Protein AF-A0A9E3AQM6-F1 (afdb_monomer_lite)

Radius of gyration: 19.95 Å; chains: 1; bounding box: 71×32×30 Å

pLDDT: mean 83.82, std 17.46, range [43.41, 97.0]

Foldseek 3Di:
DQWDDDPQETERAEAADLVCLVVVLVSQVPHPPAGEYECARPQHDDVSNLVSLLVSLHHYDHAHPHCCCRPPSNVVSNCSHPPNPDPPPPPPDPPPPDDPDDDD

Sequence (104 aa):
MTVRIADGIIFLEGACAAEDAELLVAAFEAADGGPVVDLSECRHLHCALVQTLLHFGANVRGRSNNPFIRDFVAPALQLSAPGRVNLQPAFNGSIKMDQVSRKA

Structure (mmCIF, N/CA/C/O backbone):
data_AF-A0A9E3AQM6-F1
#
_entry.id   AF-A0A9E3AQM6-F1
#
loop_
_atom_site.group_PDB
_atom_site.id
_atom_site.type_symbol
_atom_site.label_atom_id
_atom_site.label_alt_id
_atom_site.label_comp_id
_atom_site.label_asym_id
_atom_site.label_entity_id
_atom_site.label_seq_id
_atom_site.pdbx_PDB_ins_code
_atom_site.Cartn_x
_atom_site.Cartn_y
_atom_site.Cartn_z
_atom_site.occupancy
_atom_site.B_iso_or_equiv
_atom_site.auth_seq_id
_atom_site.auth_comp_id
_atom_site.auth_asym_id
_atom_site.auth_atom_id
_atom_site.pdbx_PDB_model_num
ATOM 1 N N . MET A 1 1 ? -11.535 1.213 -11.769 1.00 54.59 1 MET A N 1
ATOM 2 C CA . MET A 1 1 ? -11.610 1.143 -10.300 1.00 54.59 1 MET A CA 1
ATOM 3 C C . MET A 1 1 ? -10.737 0.010 -9.827 1.00 54.59 1 MET A C 1
ATOM 5 O O . MET A 1 1 ? -10.968 -1.127 -10.224 1.00 54.59 1 MET A O 1
ATOM 9 N N . THR A 1 2 ? -9.735 0.343 -9.026 1.00 83.81 2 THR A N 1
ATOM 10 C CA . THR A 1 2 ? -8.754 -0.598 -8.465 1.00 83.81 2 THR A CA 1
ATOM 11 C C . THR A 1 2 ? -8.799 -0.681 -6.942 1.00 83.81 2 THR A C 1
ATOM 13 O O . THR A 1 2 ? -8.100 -1.504 -6.361 1.00 83.81 2 THR A O 1
ATOM 16 N N . VAL A 1 3 ? -9.620 0.156 -6.300 1.00 91.44 3 VAL A N 1
ATOM 17 C CA . VAL A 1 3 ? -9.839 0.178 -4.850 1.00 91.44 3 VAL A CA 1
ATOM 18 C C . VAL A 1 3 ? -11.100 -0.618 -4.533 1.00 91.44 3 VAL A C 1
ATOM 20 O O . VAL A 1 3 ? -12.197 -0.251 -4.960 1.00 91.44 3 VAL A O 1
ATOM 23 N N . ARG A 1 4 ? -10.951 -1.708 -3.782 1.00 94.38 4 ARG A N 1
ATOM 24 C CA . ARG A 1 4 ? -12.054 -2.556 -3.315 1.00 94.38 4 ARG A CA 1
ATOM 25 C C . ARG A 1 4 ? -11.996 -2.666 -1.798 1.00 94.38 4 ARG A C 1
ATOM 27 O O . ARG A 1 4 ? -10.935 -2.933 -1.251 1.00 94.38 4 ARG A O 1
ATOM 34 N N . ILE A 1 5 ? -13.125 -2.500 -1.118 1.00 93.75 5 ILE A N 1
ATOM 35 C CA . ILE A 1 5 ? -13.210 -2.617 0.344 1.00 93.75 5 ILE A CA 1
ATOM 36 C C . ILE A 1 5 ? -13.996 -3.883 0.672 1.00 93.75 5 ILE A C 1
ATOM 38 O O . ILE A 1 5 ? -15.110 -4.057 0.178 1.00 93.75 5 ILE A O 1
ATOM 42 N N . ALA A 1 6 ? -13.420 -4.776 1.472 1.00 93.00 6 ALA A N 1
ATOM 43 C CA . ALA A 1 6 ? -14.113 -5.960 1.973 1.00 93.00 6 ALA A CA 1
ATOM 44 C C . ALA A 1 6 ? -13.554 -6.357 3.339 1.00 93.00 6 ALA A C 1
ATOM 46 O O . ALA A 1 6 ? -12.341 -6.342 3.532 1.00 93.00 6 ALA A O 1
ATOM 47 N N . ASP A 1 7 ? -14.441 -6.696 4.276 1.00 89.88 7 ASP A N 1
ATOM 48 C CA . ASP A 1 7 ? -14.086 -7.186 5.615 1.00 89.88 7 ASP A CA 1
ATOM 49 C C . ASP A 1 7 ? -13.101 -6.273 6.377 1.00 89.88 7 ASP A C 1
ATOM 51 O O . ASP A 1 7 ? -12.201 -6.739 7.071 1.00 89.88 7 ASP A O 1
ATOM 55 N N . GLY A 1 8 ? -13.240 -4.951 6.213 1.00 89.56 8 GLY A N 1
ATOM 56 C CA . GLY A 1 8 ? -12.354 -3.958 6.840 1.00 89.56 8 GLY A CA 1
ATOM 57 C C . GLY A 1 8 ? -10.959 -3.849 6.208 1.00 89.56 8 GLY A C 1
ATOM 58 O O . GLY A 1 8 ? -10.070 -3.216 6.776 1.00 89.56 8 GLY A O 1
ATOM 59 N N . ILE A 1 9 ? -10.754 -4.458 5.038 1.00 94.62 9 ILE A N 1
ATOM 60 C CA . ILE A 1 9 ? -9.501 -4.426 4.281 1.00 94.62 9 ILE A CA 1
ATOM 61 C C . ILE A 1 9 ? -9.710 -3.635 2.994 1.00 94.62 9 ILE A C 1
ATOM 63 O O . ILE A 1 9 ? -10.682 -3.849 2.263 1.00 94.62 9 ILE A O 1
ATOM 67 N N . ILE A 1 10 ? -8.758 -2.756 2.695 1.00 96.69 10 ILE A N 1
ATOM 68 C CA . ILE A 1 10 ? -8.672 -2.064 1.413 1.00 96.69 10 ILE A CA 1
ATOM 69 C C . ILE A 1 10 ? -7.761 -2.881 0.496 1.00 96.69 10 ILE A C 1
ATOM 71 O O . ILE A 1 10 ? -6.583 -3.074 0.778 1.00 96.69 10 ILE A O 1
ATOM 75 N N . PHE A 1 11 ? -8.289 -3.359 -0.619 1.00 97.00 11 PHE A N 1
ATOM 76 C CA . PHE A 1 11 ? -7.538 -4.059 -1.652 1.00 97.00 11 PHE A CA 1
ATOM 77 C C . PHE A 1 11 ? -7.213 -3.086 -2.784 1.00 97.00 11 PHE A C 1
ATOM 79 O O . PHE A 1 11 ? -8.118 -2.446 -3.324 1.00 97.00 11 PHE A O 1
ATOM 86 N N . LEU A 1 12 ? -5.928 -2.987 -3.137 1.00 96.81 12 LEU A N 1
ATOM 87 C CA . LEU A 1 12 ? -5.456 -2.247 -4.307 1.00 96.81 12 LEU A CA 1
ATOM 88 C C . LEU A 1 12 ? -5.082 -3.241 -5.409 1.00 96.81 12 LEU A C 1
ATOM 90 O O . LEU A 1 12 ? -4.060 -3.922 -5.331 1.00 96.81 12 LEU A O 1
ATOM 94 N N . GLU A 1 13 ? -5.920 -3.339 -6.437 1.00 96.00 13 GLU A N 1
ATOM 95 C CA . GLU A 1 13 ? -5.874 -4.412 -7.435 1.00 96.00 13 GLU A CA 1
ATOM 96 C C . GLU A 1 13 ? -5.653 -3.861 -8.848 1.00 96.00 13 GLU A C 1
ATOM 98 O O . GLU A 1 13 ? -6.318 -2.934 -9.298 1.00 96.00 13 GLU A O 1
ATOM 103 N N . GLY A 1 14 ? -4.735 -4.453 -9.609 1.00 94.62 14 GLY A N 1
ATOM 104 C CA . GLY A 1 14 ? -4.444 -4.014 -10.971 1.00 94.62 14 GLY A CA 1
ATOM 105 C C . GLY A 1 14 ? -3.663 -2.698 -11.029 1.00 94.62 14 GLY A C 1
ATOM 106 O O . GLY A 1 14 ? -2.695 -2.513 -10.293 1.00 94.62 14 GLY A O 1
ATOM 107 N N . ALA A 1 15 ? -3.995 -1.826 -11.981 1.00 94.69 15 ALA A N 1
ATOM 108 C CA . ALA A 1 15 ? -3.263 -0.582 -12.215 1.00 94.69 15 ALA A CA 1
ATOM 109 C C . ALA A 1 15 ? -3.996 0.612 -11.593 1.00 94.69 15 ALA A C 1
ATOM 111 O O . ALA A 1 15 ? -4.937 1.122 -12.192 1.00 94.69 15 ALA A O 1
ATOM 112 N N . CYS A 1 16 ? -3.579 1.021 -10.395 1.00 95.25 16 CYS A N 1
ATOM 113 C CA . CYS A 1 16 ? -4.218 2.095 -9.641 1.00 95.25 16 CYS A CA 1
ATOM 114 C C . CYS A 1 16 ? -3.724 3.454 -10.140 1.00 95.25 16 CYS A C 1
ATOM 116 O O . CYS A 1 16 ? -2.529 3.757 -10.025 1.00 95.25 16 CYS A O 1
ATOM 118 N N . ALA A 1 17 ? -4.636 4.238 -10.707 1.00 95.50 17 ALA A N 1
ATOM 119 C CA . ALA A 1 17 ? -4.348 5.511 -11.354 1.00 95.50 17 ALA A CA 1
ATOM 120 C C . ALA A 1 17 ? -4.554 6.685 -10.386 1.00 95.50 17 ALA A C 1
ATOM 122 O O . ALA A 1 17 ? -4.932 6.487 -9.236 1.00 95.50 17 ALA A O 1
ATOM 123 N N . ALA A 1 18 ? -4.261 7.914 -10.811 1.00 95.00 18 ALA A N 1
ATOM 124 C CA . ALA A 1 18 ? -4.330 9.080 -9.926 1.00 95.00 18 ALA A CA 1
ATOM 125 C C . ALA A 1 18 ? -5.750 9.331 -9.388 1.00 95.00 18 ALA A C 1
ATOM 127 O O . ALA A 1 18 ? -5.913 9.776 -8.255 1.00 95.00 18 ALA A O 1
ATOM 128 N N . GLU A 1 19 ? -6.759 9.002 -10.186 1.00 93.44 19 GLU A N 1
ATOM 129 C CA . GLU A 1 19 ? -8.180 9.212 -9.915 1.00 93.44 19 GLU A CA 1
ATOM 130 C C . GLU A 1 19 ? -8.694 8.302 -8.790 1.00 93.44 19 GLU A C 1
ATOM 132 O O . GLU A 1 19 ? -9.649 8.643 -8.098 1.00 93.44 19 GLU A O 1
ATOM 137 N N . ASP A 1 20 ? -8.031 7.166 -8.549 1.00 95.00 20 ASP A N 1
ATOM 138 C CA . ASP A 1 20 ? -8.373 6.253 -7.457 1.00 95.00 20 ASP A CA 1
ATOM 139 C C . ASP A 1 20 ? -7.953 6.809 -6.073 1.00 95.00 20 ASP A C 1
ATOM 141 O O . ASP A 1 20 ? -8.324 6.248 -5.040 1.00 95.00 20 ASP A O 1
ATOM 145 N N . ALA A 1 21 ? -7.190 7.912 -6.018 1.00 94.88 21 ALA A N 1
ATOM 146 C CA . ALA A 1 21 ? -6.716 8.497 -4.762 1.00 94.88 21 ALA A CA 1
ATOM 147 C C . ALA A 1 21 ? -7.858 9.046 -3.893 1.00 94.88 21 ALA A C 1
ATOM 149 O O . ALA A 1 21 ? -7.835 8.859 -2.679 1.00 94.88 21 ALA A O 1
ATOM 150 N N . GLU A 1 22 ? -8.868 9.678 -4.496 1.00 94.31 22 GLU A N 1
ATOM 151 C CA . GLU A 1 22 ? -10.021 10.220 -3.762 1.00 94.31 22 GLU A CA 1
ATOM 152 C C . GLU A 1 22 ? -10.847 9.096 -3.118 1.00 94.31 22 GLU A C 1
ATOM 154 O O . GLU A 1 22 ? -11.187 9.160 -1.938 1.00 94.31 22 GLU A O 1
ATOM 159 N N . LEU A 1 23 ? -11.072 8.008 -3.862 1.00 94.06 23 LEU A N 1
ATOM 160 C CA . LEU A 1 23 ? -11.717 6.795 -3.350 1.00 94.06 23 LEU A CA 1
ATOM 161 C C . LEU A 1 23 ? -10.935 6.177 -2.187 1.00 94.06 23 LEU A C 1
ATOM 163 O O . LEU A 1 23 ? -11.531 5.719 -1.214 1.00 94.06 23 LEU A O 1
ATOM 167 N N . LEU A 1 24 ? -9.603 6.168 -2.278 1.00 95.38 24 LEU A N 1
ATOM 168 C CA . LEU A 1 24 ? -8.743 5.661 -1.217 1.00 95.38 24 LEU A CA 1
ATOM 169 C C . LEU A 1 24 ? -8.826 6.527 0.049 1.00 95.38 24 LEU A C 1
ATOM 171 O O . LEU A 1 24 ? -8.922 5.975 1.140 1.00 95.38 24 LEU A O 1
ATOM 175 N N . VAL A 1 25 ? -8.829 7.858 -0.083 1.00 95.38 25 VAL A N 1
ATOM 176 C CA . VAL A 1 25 ? -9.008 8.785 1.052 1.00 95.38 25 VAL A CA 1
ATOM 177 C C . VAL A 1 25 ? -10.350 8.537 1.735 1.00 95.38 25 VAL A C 1
ATOM 179 O O . VAL A 1 25 ? -10.379 8.302 2.940 1.00 95.38 25 VAL A O 1
ATOM 182 N N . ALA A 1 26 ? -11.440 8.488 0.964 1.00 94.75 26 ALA A N 1
ATOM 183 C CA . ALA A 1 26 ? -12.769 8.221 1.506 1.00 94.75 26 ALA A CA 1
ATOM 184 C C . ALA A 1 26 ? -12.836 6.867 2.239 1.00 94.75 26 ALA A C 1
ATOM 186 O O . ALA A 1 26 ? -13.479 6.753 3.281 1.00 94.75 26 ALA A O 1
ATOM 187 N N . ALA A 1 27 ? -12.136 5.843 1.735 1.00 94.44 27 ALA A N 1
ATOM 188 C CA . ALA A 1 27 ? -12.046 4.539 2.389 1.00 94.44 27 ALA A CA 1
ATOM 189 C C . ALA A 1 27 ? -11.316 4.595 3.742 1.00 94.44 27 ALA A C 1
ATOM 191 O O . ALA A 1 27 ? -11.723 3.910 4.679 1.00 94.44 27 ALA A O 1
ATOM 192 N N . PHE A 1 28 ? -10.252 5.398 3.853 1.00 94.12 28 PHE A N 1
ATOM 193 C CA . PHE A 1 28 ? -9.542 5.613 5.116 1.00 94.12 28 PHE A CA 1
ATOM 194 C C . PHE A 1 28 ? -10.379 6.401 6.123 1.00 94.12 28 PHE A C 1
ATOM 196 O O . PHE A 1 28 ? -10.416 6.026 7.290 1.00 94.12 28 PHE A O 1
ATOM 203 N N . GLU A 1 29 ? -11.063 7.458 5.684 1.00 93.25 29 GLU A N 1
ATOM 204 C CA . GLU A 1 29 ? -11.907 8.289 6.552 1.00 93.25 29 GLU A CA 1
ATOM 205 C C . GLU A 1 29 ? -13.137 7.538 7.074 1.00 93.25 29 GLU A C 1
ATOM 207 O O . GLU A 1 29 ? -13.573 7.772 8.199 1.00 93.25 29 GLU A O 1
ATOM 212 N N . ALA A 1 30 ? -13.686 6.618 6.278 1.00 92.19 30 ALA A N 1
ATOM 213 C CA . ALA A 1 30 ? -14.832 5.803 6.670 1.00 92.19 30 ALA A CA 1
ATOM 214 C C . ALA A 1 30 ? -14.473 4.631 7.603 1.00 92.19 30 ALA A C 1
ATOM 216 O O . ALA A 1 30 ? -15.373 3.994 8.151 1.00 92.19 30 ALA A O 1
ATOM 217 N N . ALA A 1 31 ? -13.189 4.297 7.749 1.00 88.81 31 ALA A N 1
ATOM 218 C CA . ALA A 1 31 ? -12.744 3.142 8.514 1.00 88.81 31 ALA A CA 1
ATOM 219 C C . ALA A 1 31 ? -12.318 3.530 9.937 1.00 88.81 31 ALA A C 1
ATOM 221 O O . ALA A 1 31 ? -11.348 4.261 10.142 1.00 88.81 31 ALA A O 1
ATOM 222 N N . ASP A 1 32 ? -12.979 2.949 10.937 1.00 80.81 32 ASP A N 1
ATOM 223 C CA . ASP A 1 32 ? -12.582 3.104 12.334 1.00 80.81 32 ASP A CA 1
ATOM 224 C C . ASP A 1 32 ? -11.284 2.325 12.617 1.00 80.81 32 ASP A C 1
ATOM 226 O O . ASP A 1 32 ? -11.264 1.094 12.634 1.00 80.81 32 ASP A O 1
ATOM 230 N N . GLY A 1 33 ? -10.185 3.042 12.873 1.00 78.31 33 GLY A N 1
ATOM 231 C CA . GLY A 1 33 ? -8.965 2.452 13.443 1.00 78.31 33 GLY A CA 1
ATOM 232 C C . GLY A 1 33 ? -7.842 2.084 12.46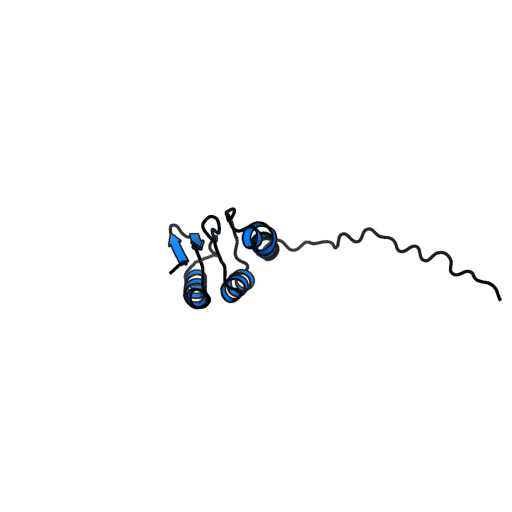8 1.00 78.31 33 GLY A C 1
ATOM 233 O O . GLY A 1 33 ? -6.958 1.321 12.849 1.00 78.31 33 GLY A O 1
ATOM 234 N N . GLY A 1 34 ? -7.820 2.649 11.257 1.00 83.06 34 GLY A N 1
ATOM 235 C CA . GLY A 1 34 ? -6.696 2.484 10.327 1.00 83.06 34 GLY A CA 1
ATOM 236 C C . GLY A 1 34 ? -6.728 1.126 9.609 1.00 83.06 34 GLY A C 1
ATOM 237 O O . GLY A 1 34 ? -6.118 0.163 10.079 1.00 83.06 34 GLY A O 1
ATOM 238 N N . PRO A 1 35 ? -7.429 1.022 8.468 1.00 90.44 35 PRO A N 1
ATOM 239 C CA . PRO A 1 35 ? -7.630 -0.239 7.768 1.00 90.44 35 PRO A CA 1
ATOM 240 C C . PRO A 1 35 ? -6.317 -0.811 7.226 1.00 90.44 35 PRO A C 1
ATOM 242 O O . PRO A 1 35 ? -5.378 -0.091 6.871 1.00 90.44 35 PRO A O 1
ATOM 245 N N . VAL A 1 36 ? -6.269 -2.139 7.122 1.00 94.19 36 VAL A N 1
ATOM 246 C CA . VAL A 1 36 ? -5.155 -2.840 6.476 1.00 94.19 36 VAL A CA 1
ATOM 247 C C . VAL A 1 36 ? -5.298 -2.718 4.962 1.00 94.19 36 VAL A C 1
ATOM 249 O O . VAL A 1 36 ? -6.385 -2.921 4.420 1.00 94.19 36 VAL A O 1
ATOM 252 N N . VAL A 1 37 ? -4.190 -2.448 4.273 1.00 96.38 37 VAL A N 1
ATOM 253 C CA . VAL A 1 37 ? -4.148 -2.344 2.809 1.00 96.38 37 VAL A CA 1
ATOM 254 C C . VAL A 1 37 ? -3.439 -3.556 2.209 1.00 96.38 37 VAL A C 1
ATOM 256 O O . VAL A 1 37 ? -2.288 -3.831 2.543 1.00 96.38 37 VAL A O 1
ATOM 259 N N . ASP A 1 38 ? -4.101 -4.287 1.316 1.00 96.88 38 ASP A N 1
ATOM 260 C CA . ASP A 1 38 ? -3.525 -5.422 0.586 1.00 96.88 38 ASP A CA 1
ATOM 261 C C . ASP A 1 38 ? -3.036 -4.991 -0.806 1.00 96.88 38 ASP A C 1
ATOM 263 O O . ASP A 1 38 ? -3.799 -4.447 -1.607 1.00 96.88 38 ASP A O 1
ATOM 267 N N . LEU A 1 39 ? -1.756 -5.253 -1.086 1.00 96.94 39 LEU A N 1
ATOM 268 C CA . LEU A 1 39 ? -1.080 -4.925 -2.345 1.00 96.94 39 LEU A CA 1
ATOM 269 C C . LEU A 1 39 ? -0.797 -6.150 -3.233 1.00 96.94 39 LEU A C 1
ATOM 271 O O . LEU A 1 39 ? -0.096 -6.014 -4.237 1.00 96.94 39 LEU A O 1
ATOM 275 N N . SER A 1 40 ? -1.276 -7.348 -2.878 1.00 96.81 40 SER A N 1
ATOM 276 C CA . SER A 1 40 ? -0.897 -8.608 -3.547 1.00 96.81 40 SER A CA 1
ATOM 277 C C . SER A 1 40 ? -1.211 -8.591 -5.046 1.00 96.81 40 SER A C 1
ATOM 279 O O . SER A 1 40 ? -0.361 -8.937 -5.866 1.00 96.81 40 SER A O 1
ATOM 281 N N . GLU A 1 41 ? -2.386 -8.076 -5.409 1.00 96.38 41 GLU A N 1
ATOM 282 C CA . GLU A 1 41 ? -2.845 -7.977 -6.800 1.00 96.38 41 GLU A CA 1
ATOM 283 C C . GLU A 1 41 ? -2.530 -6.618 -7.446 1.00 96.38 41 GLU A C 1
ATOM 285 O O . GLU A 1 41 ? -2.930 -6.348 -8.584 1.00 96.38 41 GLU A O 1
ATOM 290 N N . CYS A 1 42 ? -1.785 -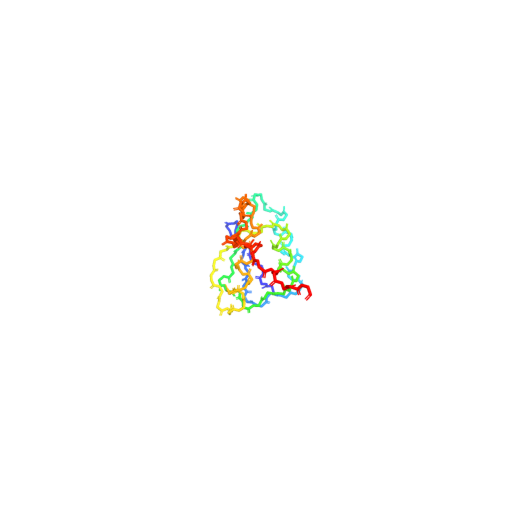5.749 -6.756 1.00 96.12 42 CYS A N 1
ATOM 291 C CA . CYS A 1 42 ? -1.406 -4.445 -7.279 1.00 96.12 42 CYS A CA 1
ATOM 292 C C . CYS A 1 42 ? -0.319 -4.599 -8.349 1.00 96.12 42 CYS A C 1
ATOM 294 O O . CYS A 1 42 ? 0.751 -5.151 -8.095 1.00 96.12 42 CYS A O 1
ATOM 296 N N . ARG A 1 43 ? -0.569 -4.086 -9.554 1.00 95.12 43 ARG A N 1
ATOM 297 C CA . ARG A 1 43 ? 0.372 -4.091 -10.688 1.00 95.12 43 ARG A CA 1
ATOM 298 C C . ARG A 1 43 ? 0.975 -2.721 -10.970 1.00 95.12 43 ARG A C 1
ATOM 300 O O . ARG A 1 43 ? 2.056 -2.658 -11.548 1.00 95.12 43 ARG A O 1
ATOM 307 N N . HIS A 1 44 ? 0.302 -1.644 -10.585 1.00 95.12 44 HIS A N 1
ATOM 308 C CA . HIS A 1 44 ? 0.803 -0.275 -10.668 1.00 95.12 44 HIS A CA 1
ATOM 309 C C . HIS A 1 44 ? 0.133 0.569 -9.586 1.00 95.12 44 HIS A C 1
ATOM 311 O O . HIS A 1 44 ? -1.046 0.368 -9.299 1.00 95.12 44 HIS A O 1
ATOM 317 N N . LEU A 1 45 ? 0.882 1.506 -9.010 1.00 95.12 45 LEU A N 1
ATOM 318 C CA . LEU A 1 45 ? 0.397 2.387 -7.960 1.00 95.12 45 LEU A CA 1
ATOM 319 C C . LEU A 1 45 ? 0.903 3.797 -8.250 1.00 95.12 45 LEU A C 1
ATOM 321 O O . LEU A 1 45 ? 2.106 4.060 -8.195 1.00 95.12 45 LEU A O 1
ATOM 325 N N . HIS A 1 46 ? -0.017 4.682 -8.626 1.00 96.38 46 HIS A N 1
ATOM 326 C CA . HIS A 1 46 ? 0.314 6.069 -8.908 1.00 96.38 46 HIS A CA 1
ATOM 327 C C . HIS A 1 46 ? 0.864 6.773 -7.656 1.00 96.38 46 HIS A C 1
ATOM 329 O O . HIS A 1 46 ? 0.481 6.457 -6.528 1.00 96.38 46 HIS A O 1
ATOM 335 N N . CYS A 1 47 ? 1.732 7.771 -7.849 1.00 95.50 47 CYS A N 1
ATOM 336 C CA . CYS A 1 47 ? 2.388 8.492 -6.752 1.00 95.50 47 CYS A CA 1
ATOM 337 C C . CYS A 1 47 ? 1.382 9.112 -5.763 1.00 95.50 47 CYS A C 1
ATOM 339 O O . CYS A 1 47 ? 1.605 9.068 -4.558 1.00 95.50 47 CYS A O 1
ATOM 341 N N . ALA A 1 48 ? 0.237 9.596 -6.256 1.00 96.06 48 ALA A N 1
ATOM 342 C CA . ALA A 1 48 ? -0.841 10.123 -5.415 1.00 96.06 48 ALA A CA 1
ATOM 343 C C . ALA A 1 48 ? -1.348 9.090 -4.390 1.00 96.06 48 ALA A C 1
ATOM 345 O O . ALA A 1 48 ? -1.498 9.419 -3.220 1.00 96.06 48 ALA A O 1
ATOM 346 N N . LEU A 1 49 ? -1.518 7.821 -4.785 1.00 96.00 49 LEU A N 1
ATOM 347 C CA . LEU A 1 49 ? -1.924 6.768 -3.851 1.00 96.00 49 LEU A CA 1
ATOM 348 C C . LEU A 1 49 ? -0.812 6.453 -2.854 1.00 96.00 49 LEU A C 1
ATOM 350 O O . LEU A 1 49 ? -1.102 6.242 -1.682 1.00 96.00 49 LEU A O 1
ATOM 354 N N . VAL A 1 50 ? 0.458 6.452 -3.284 1.00 95.50 50 VAL A N 1
ATOM 355 C CA . VAL A 1 50 ? 1.593 6.284 -2.357 1.00 95.50 50 VAL A CA 1
ATOM 356 C C . VAL A 1 50 ? 1.557 7.376 -1.287 1.00 95.50 50 VAL A C 1
ATOM 358 O O . VAL A 1 50 ? 1.703 7.082 -0.105 1.00 95.50 50 VAL A O 1
ATOM 361 N N . GLN A 1 51 ? 1.335 8.628 -1.691 1.00 94.44 51 GLN A N 1
ATOM 362 C CA . GLN A 1 51 ? 1.250 9.771 -0.783 1.00 94.44 51 GLN A CA 1
ATOM 363 C C . GLN A 1 51 ? 0.075 9.638 0.186 1.00 94.44 51 GLN A C 1
ATOM 365 O O . GLN A 1 51 ? 0.266 9.856 1.379 1.00 94.44 51 GLN A O 1
ATOM 370 N N . THR A 1 52 ? -1.098 9.212 -0.287 1.00 94.81 52 THR A N 1
ATOM 371 C CA . THR A 1 52 ? -2.250 8.912 0.574 1.00 94.81 52 THR A CA 1
ATOM 372 C C . THR A 1 52 ? -1.912 7.825 1.595 1.00 94.81 52 THR A C 1
ATOM 374 O O . THR A 1 52 ? -2.136 8.010 2.789 1.00 94.81 52 THR A O 1
ATOM 377 N N . LEU A 1 53 ? -1.307 6.714 1.163 1.00 95.31 53 LEU A N 1
ATOM 378 C CA . LEU A 1 53 ? -0.915 5.616 2.055 1.00 95.31 53 LEU A CA 1
ATOM 379 C C . LEU A 1 53 ? 0.106 6.066 3.110 1.00 95.31 53 LEU A C 1
ATOM 381 O O . LEU A 1 53 ? -0.001 5.674 4.270 1.00 95.31 53 LEU A O 1
ATOM 385 N N . LEU A 1 54 ? 1.073 6.906 2.731 1.00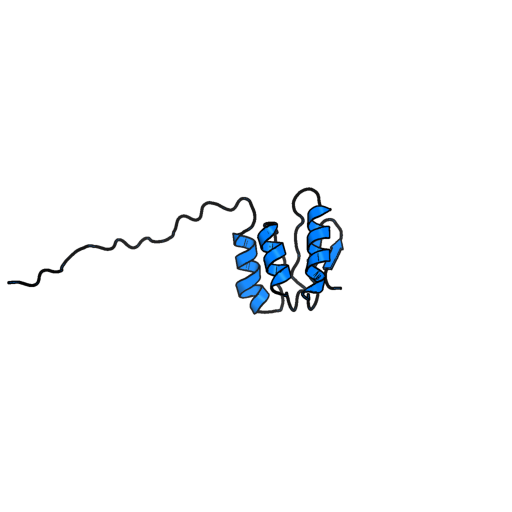 93.19 54 LEU A N 1
ATOM 386 C CA . LEU A 1 54 ? 2.036 7.498 3.663 1.00 93.19 54 LEU A CA 1
ATOM 387 C C . LEU A 1 54 ? 1.365 8.462 4.646 1.00 93.19 54 LEU A C 1
ATOM 389 O O . LEU A 1 54 ? 1.674 8.424 5.833 1.00 93.19 54 LEU A O 1
ATOM 393 N N . HIS A 1 55 ? 0.446 9.303 4.166 1.00 92.12 55 HIS A N 1
ATOM 394 C CA . HIS A 1 55 ? -0.273 10.283 4.979 1.00 92.12 55 HIS A CA 1
ATOM 395 C C . HIS A 1 55 ? -1.077 9.616 6.099 1.00 92.12 55 HIS A C 1
ATOM 397 O O . HIS A 1 55 ? -0.997 10.039 7.250 1.00 92.12 55 HIS A O 1
ATOM 403 N N . PHE A 1 56 ? -1.790 8.536 5.773 1.00 91.81 56 PHE A N 1
ATOM 404 C CA . PHE A 1 56 ? -2.569 7.767 6.744 1.00 91.81 56 PHE A CA 1
ATOM 405 C C . PHE A 1 56 ? -1.738 6.744 7.535 1.00 91.81 56 PHE A C 1
ATOM 407 O O . PHE A 1 56 ? -2.289 6.039 8.378 1.00 91.81 56 PHE A O 1
ATOM 414 N N . GLY A 1 57 ? -0.427 6.633 7.282 1.00 90.81 57 GLY A N 1
ATOM 415 C CA . GLY A 1 57 ? 0.426 5.638 7.935 1.00 90.81 57 GLY A CA 1
ATOM 416 C C . GLY A 1 57 ? -0.074 4.208 7.706 1.00 90.81 57 GLY A C 1
ATOM 417 O O . GLY A 1 57 ? -0.124 3.407 8.637 1.00 90.81 57 GLY A O 1
ATOM 418 N N . ALA A 1 58 ? -0.507 3.904 6.481 1.00 92.81 58 ALA A N 1
ATOM 419 C CA . ALA A 1 58 ? -1.224 2.680 6.157 1.00 92.81 58 ALA A CA 1
ATOM 420 C C . ALA A 1 58 ? -0.466 1.413 6.586 1.00 92.81 58 ALA A C 1
ATOM 422 O O . ALA A 1 58 ? 0.710 1.221 6.263 1.00 92.81 58 ALA A O 1
ATOM 423 N N . ASN A 1 59 ? -1.171 0.497 7.251 1.00 92.81 59 ASN A N 1
ATOM 424 C CA . ASN A 1 59 ? -0.645 -0.832 7.535 1.00 92.81 59 ASN A CA 1
ATOM 425 C C . ASN A 1 59 ? -0.785 -1.712 6.286 1.00 92.81 59 ASN A C 1
ATOM 427 O O . ASN A 1 59 ? -1.879 -2.180 5.969 1.00 92.81 59 ASN A O 1
ATOM 431 N N . VAL A 1 60 ? 0.313 -1.919 5.558 1.00 94.38 60 VAL A N 1
ATOM 432 C CA . VAL A 1 60 ? 0.293 -2.664 4.292 1.00 94.38 60 VAL A CA 1
ATOM 433 C C . VAL A 1 60 ? 0.679 -4.133 4.457 1.00 94.38 60 VAL A C 1
ATOM 435 O O . VAL A 1 60 ? 1.644 -4.477 5.144 1.00 94.38 60 VAL A O 1
ATOM 438 N N . ARG A 1 61 ? -0.032 -5.008 3.744 1.00 94.81 61 ARG A N 1
ATOM 439 C CA . ARG A 1 61 ? 0.263 -6.440 3.612 1.00 94.81 61 ARG A CA 1
ATOM 440 C C . ARG A 1 61 ? 0.237 -6.881 2.149 1.00 94.81 61 ARG A C 1
ATOM 442 O O . ARG A 1 61 ? -0.146 -6.130 1.256 1.00 94.81 61 ARG A O 1
ATOM 449 N N . GLY A 1 62 ? 0.605 -8.140 1.929 1.00 93.00 62 GLY A N 1
ATOM 450 C CA . GLY A 1 62 ? 0.602 -8.737 0.600 1.00 93.00 62 GLY A CA 1
ATOM 451 C C . GLY A 1 62 ? 1.892 -8.474 -0.171 1.00 93.00 62 GLY A C 1
ATOM 452 O O . GLY A 1 62 ? 2.584 -7.478 0.045 1.00 93.00 62 GLY A O 1
ATOM 453 N N . ARG A 1 63 ? 2.245 -9.404 -1.060 1.00 94.06 63 ARG A N 1
ATOM 454 C CA . ARG A 1 63 ? 3.458 -9.321 -1.880 1.00 94.06 63 ARG A CA 1
ATOM 455 C C . ARG A 1 63 ? 3.059 -9.115 -3.335 1.00 94.06 63 ARG A C 1
ATOM 457 O O . ARG A 1 63 ? 2.712 -10.075 -4.010 1.00 94.06 63 ARG A O 1
ATOM 464 N N . SER A 1 64 ? 3.133 -7.870 -3.800 1.00 94.88 64 SER A N 1
ATOM 465 C CA . SER A 1 64 ? 2.871 -7.522 -5.200 1.00 94.88 64 SER A CA 1
ATOM 466 C C . SER A 1 64 ? 3.802 -8.281 -6.156 1.00 94.88 64 SER A C 1
ATOM 468 O O . SER A 1 64 ? 4.996 -8.457 -5.886 1.00 94.88 64 SER A O 1
ATOM 470 N N . ASN A 1 65 ? 3.264 -8.674 -7.313 1.00 93.19 65 ASN A N 1
ATOM 471 C CA . ASN A 1 65 ? 4.044 -9.216 -8.429 1.00 93.19 65 ASN A CA 1
ATOM 472 C C . ASN A 1 65 ? 4.849 -8.139 -9.181 1.00 93.19 65 ASN A C 1
ATOM 474 O O . ASN A 1 65 ? 5.745 -8.475 -9.955 1.00 93.19 65 ASN A O 1
ATOM 478 N N . ASN A 1 66 ? 4.570 -6.850 -8.956 1.00 95.50 66 ASN A N 1
ATOM 479 C CA . ASN A 1 66 ? 5.372 -5.759 -9.497 1.00 95.50 66 ASN A CA 1
ATOM 480 C C . ASN A 1 66 ? 6.657 -5.585 -8.652 1.00 95.50 66 ASN A C 1
ATOM 482 O O . ASN A 1 66 ? 6.554 -5.269 -7.462 1.00 95.50 66 ASN A O 1
ATOM 486 N N . PRO A 1 67 ? 7.866 -5.725 -9.237 1.00 96.12 67 PRO A N 1
ATOM 487 C CA . PRO A 1 67 ? 9.121 -5.626 -8.489 1.00 96.12 67 PRO A CA 1
ATOM 488 C C . PRO A 1 67 ? 9.321 -4.275 -7.801 1.00 96.12 67 PRO A C 1
ATOM 490 O O . PRO A 1 67 ? 9.799 -4.231 -6.675 1.00 96.12 67 PRO A O 1
ATOM 493 N N . PHE A 1 68 ? 8.912 -3.171 -8.431 1.00 95.06 68 PHE A N 1
ATOM 494 C CA . PHE A 1 68 ? 9.070 -1.842 -7.847 1.00 95.06 68 PHE A CA 1
ATOM 495 C C . PHE A 1 68 ? 8.198 -1.663 -6.599 1.00 95.06 68 PHE A C 1
ATOM 497 O O . PHE A 1 68 ? 8.666 -1.183 -5.565 1.00 95.06 68 PHE A O 1
ATOM 504 N N . ILE A 1 69 ? 6.939 -2.110 -6.668 1.00 96.00 69 ILE A N 1
ATOM 505 C CA . ILE A 1 69 ? 6.025 -2.059 -5.520 1.00 96.00 69 ILE A CA 1
ATOM 506 C C . ILE A 1 69 ? 6.547 -2.955 -4.395 1.00 96.00 69 ILE A C 1
ATOM 508 O O . ILE A 1 69 ? 6.589 -2.540 -3.240 1.00 96.00 69 ILE A O 1
ATOM 512 N N . ARG A 1 70 ? 6.981 -4.167 -4.740 1.00 95.88 70 ARG A N 1
ATOM 513 C CA . ARG A 1 70 ? 7.495 -5.166 -3.803 1.00 95.88 70 ARG A CA 1
ATOM 514 C C . ARG A 1 70 ? 8.777 -4.730 -3.094 1.00 95.88 70 ARG A C 1
ATOM 516 O O . ARG A 1 70 ? 8.882 -4.922 -1.887 1.00 95.88 70 ARG A O 1
ATOM 523 N N . ASP A 1 71 ? 9.740 -4.196 -3.838 1.00 95.62 71 ASP A N 1
ATOM 524 C CA . ASP A 1 71 ? 11.107 -3.994 -3.348 1.00 95.62 71 ASP A CA 1
ATOM 525 C C . ASP A 1 71 ? 11.330 -2.591 -2.770 1.00 95.62 71 ASP A C 1
ATOM 527 O O . ASP A 1 71 ? 12.224 -2.415 -1.946 1.00 95.62 71 ASP A O 1
ATOM 531 N N . PHE A 1 72 ? 10.514 -1.602 -3.160 1.00 94.25 72 PHE A N 1
ATOM 532 C CA . PHE A 1 72 ? 10.699 -0.208 -2.738 1.00 94.25 72 PHE A CA 1
ATOM 533 C C . PHE A 1 72 ? 9.471 0.378 -2.043 1.00 94.25 72 PHE A C 1
ATOM 535 O O . PHE A 1 72 ? 9.590 0.904 -0.937 1.00 94.25 72 PHE A O 1
ATOM 542 N N . VAL A 1 73 ? 8.286 0.277 -2.654 1.00 94.00 73 VAL A N 1
ATOM 543 C CA . VAL A 1 73 ? 7.084 0.953 -2.130 1.00 94.00 73 VAL A CA 1
ATOM 544 C C . VAL A 1 73 ? 6.580 0.291 -0.847 1.00 94.00 73 VAL A C 1
ATOM 546 O O . VAL A 1 73 ? 6.424 0.966 0.166 1.00 94.00 73 VAL A O 1
ATOM 549 N N . ALA A 1 74 ? 6.354 -1.025 -0.856 1.00 93.56 74 ALA A N 1
ATOM 550 C CA . ALA A 1 74 ? 5.829 -1.738 0.307 1.00 93.56 74 ALA A CA 1
ATOM 551 C C . ALA A 1 74 ? 6.752 -1.621 1.540 1.00 93.56 74 ALA A C 1
ATOM 553 O O . ALA A 1 74 ? 6.239 -1.299 2.613 1.00 93.56 74 ALA A O 1
ATOM 554 N N . PRO A 1 75 ? 8.091 -1.770 1.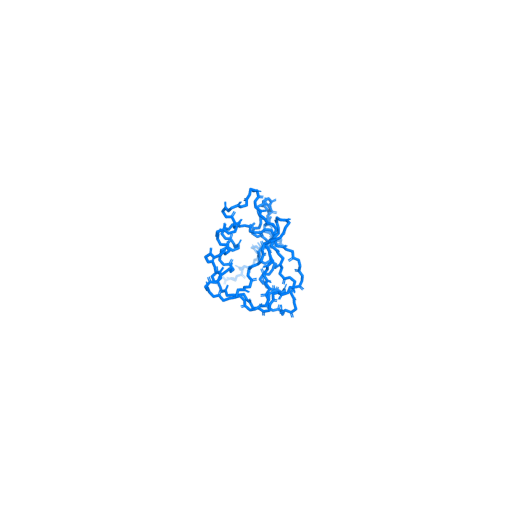427 1.00 91.88 75 PRO A N 1
ATOM 555 C CA . PRO A 1 75 ? 8.993 -1.516 2.549 1.00 91.88 75 PRO A CA 1
ATOM 556 C C . PRO A 1 75 ? 8.921 -0.081 3.088 1.00 91.88 75 PRO A C 1
ATOM 558 O O . PRO A 1 75 ? 8.897 0.101 4.303 1.00 91.88 75 PRO A O 1
ATOM 561 N N . ALA A 1 76 ? 8.841 0.935 2.219 1.00 91.00 76 ALA A N 1
ATOM 562 C CA . ALA A 1 76 ? 8.722 2.328 2.654 1.00 91.00 76 ALA A CA 1
ATOM 563 C C . ALA A 1 76 ? 7.430 2.571 3.454 1.00 91.00 76 ALA A C 1
ATOM 565 O O . ALA A 1 76 ? 7.472 3.170 4.525 1.00 91.00 76 ALA A O 1
ATOM 566 N N . LEU A 1 77 ? 6.300 2.027 2.992 1.00 91.75 77 LEU A N 1
ATOM 567 C CA . LEU A 1 77 ? 5.015 2.126 3.693 1.00 91.75 77 LEU A CA 1
ATOM 568 C C . LEU A 1 77 ? 5.043 1.417 5.059 1.00 91.75 77 LEU A C 1
ATOM 570 O O . LEU A 1 77 ? 4.565 1.956 6.053 1.00 91.75 77 LEU A O 1
ATOM 574 N N . GLN A 1 78 ? 5.682 0.246 5.147 1.00 89.19 78 GLN A N 1
ATOM 575 C CA . GLN A 1 78 ? 5.836 -0.504 6.403 1.00 89.19 78 GLN A CA 1
ATOM 576 C C . GLN A 1 78 ? 6.737 0.182 7.441 1.00 89.19 78 GLN A C 1
ATOM 578 O O . GLN A 1 78 ? 6.649 -0.145 8.632 1.00 89.19 78 GLN A O 1
ATOM 583 N N . LEU A 1 79 ? 7.634 1.070 7.003 1.00 84.62 79 LEU A N 1
ATOM 584 C CA . LEU A 1 79 ? 8.467 1.899 7.878 1.00 84.62 79 LEU A CA 1
ATOM 585 C C . LEU A 1 79 ? 7.707 3.122 8.407 1.00 84.62 79 LEU A C 1
ATOM 587 O O . LEU A 1 79 ? 8.026 3.604 9.490 1.00 84.62 79 LEU A O 1
ATOM 591 N N . SER A 1 80 ? 6.700 3.597 7.673 1.00 78.50 80 SER A N 1
ATOM 592 C CA . SER A 1 80 ? 5.876 4.754 8.045 1.00 78.50 80 SER A CA 1
ATOM 593 C C . SER A 1 80 ? 4.662 4.414 8.916 1.00 78.50 80 SER A C 1
ATOM 595 O O . SER A 1 80 ? 4.038 5.328 9.450 1.00 78.50 80 SER A O 1
ATOM 597 N N . ALA A 1 81 ? 4.318 3.131 9.081 1.00 75.00 81 ALA A N 1
ATOM 598 C CA . ALA A 1 81 ? 3.168 2.713 9.881 1.00 75.00 81 ALA A CA 1
ATOM 599 C C . ALA A 1 81 ? 3.296 3.132 11.371 1.00 75.00 81 ALA A C 1
ATOM 601 O O . ALA A 1 81 ? 4.379 3.007 11.964 1.00 75.00 81 ALA A O 1
ATOM 602 N N . PRO A 1 82 ? 2.206 3.612 12.006 1.00 66.38 82 PRO A N 1
ATOM 603 C CA . PRO A 1 82 ? 2.226 4.113 13.376 1.00 66.38 82 PRO A CA 1
ATOM 604 C C . PRO A 1 82 ? 2.610 3.007 14.370 1.00 66.38 82 PRO A C 1
ATOM 606 O O . PRO A 1 82 ? 2.157 1.870 14.275 1.00 66.38 82 PRO A O 1
ATOM 609 N N . GLY A 1 83 ? 3.474 3.350 15.334 1.00 65.25 83 GLY A N 1
ATOM 610 C CA . GLY A 1 83 ? 3.991 2.420 16.351 1.00 65.25 83 GLY A CA 1
ATOM 611 C C . GLY A 1 83 ? 5.414 1.889 16.113 1.00 65.25 83 GLY A C 1
ATOM 612 O O . GLY A 1 83 ? 5.903 1.105 16.922 1.00 65.25 83 GLY A O 1
ATOM 613 N N . ARG A 1 84 ? 6.116 2.328 15.053 1.00 57.88 84 ARG A N 1
ATOM 614 C CA . ARG A 1 84 ? 7.492 1.891 14.709 1.00 57.88 84 ARG A CA 1
ATOM 615 C C . ARG A 1 84 ? 8.612 2.920 14.925 1.00 57.88 84 ARG A C 1
ATOM 617 O O . ARG A 1 84 ? 9.681 2.799 14.331 1.00 57.88 84 ARG A O 1
ATOM 624 N N . VAL A 1 85 ? 8.443 3.895 15.820 1.00 48.69 85 VAL A N 1
ATOM 625 C CA . VAL A 1 85 ? 9.537 4.824 16.165 1.00 48.69 85 VAL 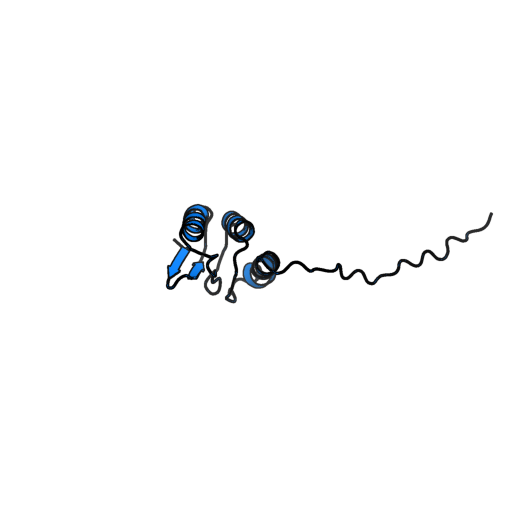A CA 1
ATOM 626 C C . VAL A 1 85 ? 10.422 4.257 17.279 1.00 48.69 85 VAL A C 1
ATOM 628 O O . VAL A 1 85 ? 10.214 4.524 18.457 1.00 48.69 85 VAL A O 1
ATOM 631 N N . ASN A 1 86 ? 11.443 3.489 16.889 1.00 44.94 86 ASN A N 1
ATOM 632 C CA . ASN A 1 86 ? 12.778 3.612 17.483 1.00 44.94 86 ASN A CA 1
ATOM 633 C C . ASN A 1 86 ? 13.846 3.161 16.471 1.00 44.94 86 ASN A C 1
ATOM 635 O O . ASN A 1 86 ? 14.478 2.115 16.612 1.00 44.94 86 ASN A O 1
ATOM 639 N N . LEU A 1 87 ? 14.019 3.941 15.402 1.00 55.31 87 LEU A N 1
ATOM 640 C CA . LEU A 1 87 ? 15.205 3.823 14.558 1.00 55.31 87 LEU A CA 1
ATOM 641 C C . LEU A 1 87 ? 16.348 4.546 15.277 1.00 55.31 87 LEU A C 1
ATOM 643 O O . LEU A 1 87 ? 16.546 5.745 15.091 1.00 55.31 87 LEU A O 1
ATOM 647 N N . GLN A 1 88 ? 17.108 3.825 16.107 1.00 50.34 88 GLN A N 1
ATOM 648 C CA . GLN A 1 88 ? 18.475 4.264 16.381 1.00 50.34 88 GLN A CA 1
ATOM 649 C C . GLN A 1 88 ? 19.215 4.293 15.035 1.00 50.34 88 GLN A C 1
ATOM 651 O O . GLN A 1 88 ? 19.163 3.299 14.302 1.00 50.34 88 GLN A O 1
ATOM 656 N N . PRO A 1 89 ? 19.889 5.394 14.665 1.00 43.41 89 PRO A N 1
ATOM 657 C CA . PRO A 1 89 ? 20.733 5.381 13.485 1.00 43.41 89 PRO A CA 1
ATOM 658 C C . PRO A 1 89 ? 21.860 4.375 13.727 1.00 43.41 89 PRO A C 1
ATOM 660 O O . PRO A 1 89 ? 22.674 4.543 14.635 1.00 43.41 89 PRO A O 1
ATOM 663 N N . ALA A 1 90 ? 21.920 3.327 12.907 1.00 53.69 90 ALA A N 1
ATOM 664 C CA . ALA A 1 90 ? 23.053 2.413 12.850 1.00 53.69 90 ALA A CA 1
ATOM 665 C C . ALA A 1 90 ? 24.257 3.115 12.194 1.00 53.69 90 ALA A C 1
ATOM 667 O O . ALA A 1 90 ? 24.698 2.748 11.112 1.00 53.69 90 ALA A O 1
ATOM 668 N N . PHE A 1 91 ? 24.789 4.152 12.841 1.00 52.09 91 PHE A N 1
ATOM 669 C CA . PHE A 1 91 ? 26.112 4.698 12.555 1.00 52.09 91 PHE A CA 1
ATOM 670 C C . PHE A 1 91 ? 27.049 4.289 13.690 1.00 52.09 91 PHE A C 1
ATOM 672 O O . PHE A 1 91 ? 27.424 5.085 14.544 1.00 52.09 91 PHE A O 1
ATOM 679 N N . ASN A 1 92 ? 27.447 3.015 13.701 1.00 54.91 92 ASN A N 1
ATOM 680 C CA . ASN A 1 92 ? 28.539 2.542 14.550 1.00 54.91 92 ASN A CA 1
ATOM 681 C C . ASN A 1 92 ? 29.879 2.712 13.817 1.00 54.91 92 ASN A C 1
ATOM 683 O O . ASN A 1 92 ? 30.591 1.750 13.540 1.00 54.91 92 ASN A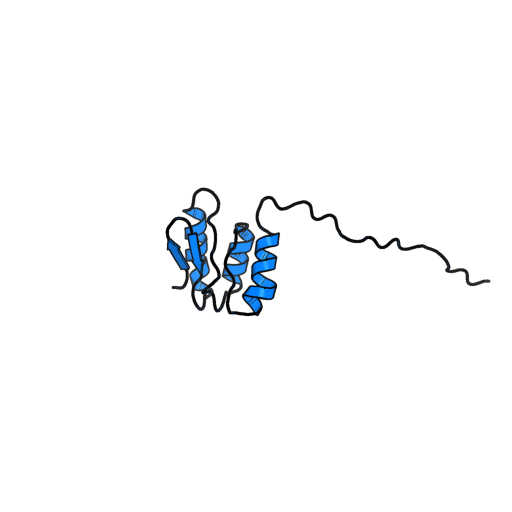 O 1
ATOM 687 N N . GLY A 1 93 ? 30.181 3.953 13.438 1.00 46.62 93 GLY A N 1
ATOM 688 C CA . GLY A 1 93 ? 31.453 4.349 12.850 1.00 46.62 93 GLY A CA 1
ATOM 689 C C . GLY A 1 93 ? 32.072 5.442 13.704 1.00 46.62 93 GLY A C 1
ATOM 690 O O . GLY A 1 93 ? 31.771 6.616 13.514 1.00 46.62 93 GLY A O 1
ATOM 691 N N . SER A 1 94 ? 32.926 5.072 14.658 1.00 49.72 94 SER A N 1
ATOM 692 C CA . SER A 1 94 ? 33.797 6.036 15.327 1.00 49.72 94 SER A CA 1
ATOM 693 C C . SER A 1 94 ? 34.718 6.650 14.274 1.00 49.72 94 SER A C 1
ATOM 695 O O . SER A 1 94 ? 35.650 5.992 13.811 1.00 49.72 94 SER A O 1
ATOM 697 N N . ILE A 1 95 ? 34.482 7.904 13.886 1.00 58.38 95 ILE A N 1
ATOM 698 C CA . ILE A 1 95 ? 35.516 8.684 13.207 1.00 58.38 95 ILE A CA 1
ATOM 699 C C . ILE A 1 95 ? 36.610 8.901 14.252 1.00 58.38 95 ILE A C 1
ATOM 701 O O . ILE A 1 95 ? 36.500 9.769 15.116 1.00 58.38 95 ILE A O 1
ATOM 705 N N . LYS A 1 96 ? 37.650 8.061 14.220 1.00 51.38 96 LYS A N 1
ATOM 706 C CA . LYS A 1 96 ? 38.890 8.350 14.935 1.00 51.38 96 LYS A CA 1
ATOM 707 C C . LYS A 1 96 ? 39.508 9.575 14.282 1.00 51.38 96 LYS A C 1
ATOM 709 O O . LYS A 1 96 ? 39.984 9.515 13.151 1.00 51.38 96 LYS A O 1
ATOM 714 N N . MET A 1 97 ? 39.473 10.681 15.011 1.00 49.91 97 MET A N 1
ATOM 715 C CA . MET A 1 97 ? 40.212 11.891 14.694 1.00 49.91 97 MET A CA 1
ATOM 716 C C . MET A 1 97 ? 41.686 11.662 15.039 1.00 49.91 97 MET A C 1
ATOM 718 O O . MET A 1 97 ? 42.191 12.205 16.010 1.00 49.91 97 MET A O 1
ATOM 722 N N . ASP A 1 98 ? 42.357 10.812 14.264 1.00 53.00 98 ASP A N 1
ATOM 723 C CA . ASP A 1 98 ? 43.778 10.535 14.418 1.00 53.00 98 ASP A CA 1
ATOM 724 C C . ASP A 1 98 ? 44.500 10.792 13.090 1.00 53.00 98 ASP A C 1
ATOM 726 O O . ASP A 1 98 ? 44.224 10.163 12.073 1.00 53.00 98 ASP A O 1
ATOM 730 N N . GLN A 1 99 ? 45.500 11.675 13.168 1.00 57.94 99 GLN A N 1
ATOM 731 C CA . GLN A 1 99 ? 46.588 11.884 12.205 1.00 57.94 99 GLN A CA 1
ATOM 732 C C . GLN A 1 99 ? 46.316 12.795 10.991 1.00 57.94 99 GLN A C 1
ATOM 734 O O . GLN A 1 99 ? 46.394 12.375 9.839 1.00 57.94 99 GLN A O 1
ATOM 739 N N . VAL A 1 100 ? 46.225 14.107 11.236 1.00 53.16 100 VAL A N 1
ATOM 740 C CA . VAL A 1 100 ? 46.902 15.081 10.355 1.00 53.16 100 VAL A CA 1
ATOM 741 C C . VAL A 1 100 ? 48.048 15.710 11.139 1.00 53.16 100 VAL A C 1
ATOM 743 O O . VAL A 1 100 ? 48.015 16.860 11.556 1.00 53.16 100 VAL A O 1
ATOM 746 N N . SER A 1 101 ? 49.078 14.896 11.363 1.00 54.78 101 SER A N 1
ATOM 747 C CA . SER A 1 101 ? 50.433 15.386 11.579 1.00 54.78 101 SER A CA 1
ATOM 748 C C . SER A 1 101 ? 51.102 15.462 10.209 1.00 54.78 101 SER A C 1
ATOM 750 O O . SER A 1 101 ? 51.525 14.448 9.652 1.00 54.78 101 SER A O 1
ATOM 752 N N . ARG A 1 102 ? 51.175 16.662 9.629 1.00 52.19 102 ARG A N 1
ATOM 753 C CA . ARG A 1 102 ? 52.247 17.002 8.690 1.00 52.19 102 ARG A CA 1
ATOM 754 C C . ARG A 1 102 ? 52.901 18.289 9.166 1.00 52.19 102 ARG A C 1
ATOM 756 O O . ARG A 1 102 ? 52.306 19.357 9.138 1.00 52.19 102 ARG A O 1
ATOM 763 N N . LYS A 1 103 ? 54.105 18.053 9.680 1.00 49.16 103 LYS A N 1
ATOM 764 C CA . LYS A 1 103 ? 55.244 18.934 9.920 1.00 49.16 103 LYS A CA 1
ATOM 765 C C . LYS A 1 103 ? 55.228 20.273 9.167 1.00 49.16 103 LYS A C 1
ATOM 767 O O . LYS A 1 103 ? 54.943 20.291 7.974 1.00 49.16 103 LYS A O 1
ATOM 772 N N . ALA A 1 104 ? 55.605 21.288 9.954 1.00 50.59 104 ALA A N 1
ATOM 773 C CA . ALA A 1 104 ? 56.363 22.511 9.663 1.00 50.59 104 ALA A CA 1
ATOM 774 C C . ALA A 1 104 ? 56.785 22.766 8.211 1.00 50.59 104 ALA A C 1
ATOM 776 O O . ALA A 1 104 ? 57.407 21.858 7.612 1.00 50.59 104 ALA A O 1
#

Secondary structure (DSSP, 8-state):
--EEEETTEEEE-EEE-TTHHHHHHHHHHTSTT--EEE-TTEEEE-HHHHHHHHHTT-EEES--SSHHIIIIIHHHHHHHSTT---------------------